Protein AF-A0A6S6SPD2-F1 (afdb_monomer_lite)

Secondary structure (DSSP, 8-state):
---HHHHHHHHHHHHHHHHHHHHHHHHHHHHHHHHHHH--S---HHHHHHHHHHHHHHHHHS-TTTB-HHHHHS-HHHHHHHHHHHHHH---TT-HHHHHHHHHHHHHBTT--

Organism: NCBI:txid269237

pLDDT: mean 84.23, std 16.36, range [44.56, 97.56]

Foldseek 3Di:
DPDPPVVVVVVVVVVVVVVVVQQVLLVVLLQCLCCLAVVPDDHDPVSVVVLLVLLVVLLVVDDPVFFDPQSVPDDSSVLSNQLSVVLNVDPDPPGSVVSSSLSSCVSTGPVSD

Sequence (113 aa):
MKNKPMTLLLFIIVLSMNVSANVKIDNALKKQCDYLVNGNGNNIEEYNTYLLGLITGMKYVIPAEEAKQYGKVTTAGKIKTKACENTLNHMTSIGFELDYLRETLTLFSTRYD

Radius of gyration: 18.02 Å; chains: 1; bounding box: 59×36×34 Å

Structure (mmCIF, N/CA/C/O backbone):
data_AF-A0A6S6SPD2-F1
#
_entry.id   AF-A0A6S6SPD2-F1
#
loop_
_atom_site.group_PDB
_atom_site.id
_atom_site.type_symbol
_atom_site.label_atom_id
_atom_site.label_alt_id
_atom_site.label_comp_id
_atom_site.label_asym_id
_atom_site.label_entity_id
_atom_site.label_seq_id
_atom_site.pdbx_PDB_ins_code
_atom_site.Cartn_x
_atom_site.Cartn_y
_atom_site.Cartn_z
_atom_site.occupancy
_atom_site.B_iso_or_equiv
_atom_site.auth_seq_id
_atom_site.auth_comp_id
_atom_site.auth_asym_id
_atom_site.auth_atom_id
_atom_site.pdbx_PDB_model_num
ATOM 1 N N . MET A 1 1 ? 46.693 19.378 -19.813 1.00 44.56 1 MET A N 1
ATOM 2 C CA . MET A 1 1 ? 45.775 18.281 -19.418 1.00 44.56 1 MET A CA 1
ATOM 3 C C . MET A 1 1 ? 45.396 18.440 -17.941 1.00 44.56 1 MET A C 1
ATOM 5 O O . MET A 1 1 ? 46.154 17.986 -17.098 1.00 44.56 1 MET A O 1
ATOM 9 N N . LYS A 1 2 ? 44.298 19.135 -17.593 1.00 49.09 2 LYS A N 1
ATOM 10 C CA . LYS A 1 2 ? 43.920 19.396 -16.180 1.00 49.09 2 LYS A CA 1
ATOM 11 C C . LYS A 1 2 ? 42.403 19.346 -15.882 1.00 49.09 2 LYS A C 1
ATOM 13 O O . LYS A 1 2 ? 41.968 19.915 -14.895 1.00 49.09 2 LYS A O 1
ATOM 18 N N . ASN A 1 3 ? 41.596 18.621 -16.667 1.00 49.62 3 ASN A N 1
ATOM 19 C CA . ASN A 1 3 ? 40.127 18.606 -16.472 1.00 49.62 3 ASN A CA 1
ATOM 20 C C . ASN A 1 3 ? 39.563 17.268 -15.953 1.00 49.62 3 ASN A C 1
ATOM 22 O O . ASN A 1 3 ? 38.354 17.121 -15.831 1.00 49.62 3 ASN A O 1
ATOM 26 N N . LYS A 1 4 ? 40.411 16.284 -15.626 1.00 49.00 4 LYS A N 1
ATOM 27 C CA . LYS A 1 4 ? 39.961 14.941 -15.216 1.00 49.00 4 LYS A CA 1
ATOM 28 C C . LYS A 1 4 ? 39.356 14.813 -13.796 1.00 49.00 4 LYS A C 1
ATOM 30 O O . LYS A 1 4 ? 38.503 13.944 -13.647 1.00 49.00 4 LYS A O 1
ATOM 35 N N . PRO A 1 5 ? 39.707 15.614 -12.761 1.00 55.12 5 PRO A N 1
ATOM 36 C CA . PRO A 1 5 ? 39.138 15.395 -11.423 1.00 55.12 5 PRO A CA 1
ATOM 37 C C . PRO A 1 5 ? 37.727 15.983 -11.249 1.00 55.12 5 PRO A C 1
ATOM 39 O O . PRO A 1 5 ? 36.978 15.521 -10.394 1.00 55.12 5 PRO A O 1
ATOM 42 N N . MET A 1 6 ? 37.336 16.969 -12.066 1.00 49.97 6 MET A N 1
ATOM 43 C CA . MET A 1 6 ? 36.049 17.661 -11.921 1.00 49.97 6 MET A CA 1
ATOM 44 C C . MET A 1 6 ? 34.865 16.780 -12.343 1.00 49.97 6 MET A C 1
ATOM 46 O O . MET A 1 6 ? 33.827 16.785 -11.687 1.00 49.97 6 MET A O 1
ATOM 50 N N . THR A 1 7 ? 35.036 15.963 -13.386 1.00 56.16 7 THR A N 1
ATOM 51 C CA . THR A 1 7 ? 33.985 15.057 -13.866 1.00 56.16 7 THR A CA 1
ATOM 52 C C . THR A 1 7 ? 33.698 13.935 -12.865 1.00 56.16 7 THR A C 1
ATOM 54 O O . THR A 1 7 ? 32.539 13.622 -12.622 1.00 56.16 7 THR A O 1
ATOM 57 N N . LEU A 1 8 ? 34.732 13.369 -12.229 1.00 52.34 8 LEU A N 1
ATOM 58 C CA . LEU A 1 8 ? 34.584 12.284 -11.248 1.00 52.34 8 LEU A CA 1
ATOM 59 C C . LEU A 1 8 ? 33.828 12.740 -9.984 1.00 52.34 8 LEU A C 1
ATOM 61 O O . LEU A 1 8 ? 32.977 12.014 -9.479 1.00 52.34 8 LEU A O 1
ATOM 65 N N . LEU A 1 9 ? 34.088 13.964 -9.512 1.00 52.97 9 LEU A N 1
ATOM 66 C CA . LEU A 1 9 ? 33.381 14.572 -8.376 1.00 52.97 9 LEU A CA 1
ATOM 67 C C . LEU A 1 9 ? 31.895 14.818 -8.672 1.00 52.97 9 LEU A C 1
ATOM 69 O O . LEU A 1 9 ? 31.051 14.548 -7.821 1.00 52.97 9 LEU A O 1
ATOM 73 N N . LEU A 1 10 ? 31.563 15.261 -9.888 1.00 52.66 10 LEU A N 1
ATOM 74 C CA . LEU A 1 10 ? 30.173 15.450 -10.316 1.00 52.66 10 LEU A CA 1
ATOM 75 C C . LEU A 1 10 ? 29.390 14.128 -10.337 1.00 52.66 10 LEU A C 1
ATOM 77 O O . LEU A 1 10 ? 28.256 14.094 -9.866 1.00 52.66 10 LEU A O 1
ATOM 81 N N . PHE A 1 11 ? 29.998 13.028 -10.794 1.00 55.44 11 PHE A N 1
ATOM 82 C CA . PHE A 1 11 ? 29.348 11.710 -10.765 1.00 55.44 11 PHE A CA 1
ATOM 83 C C . PHE A 1 11 ? 29.032 11.231 -9.339 1.00 55.44 11 PHE A C 1
ATOM 85 O O . PHE A 1 11 ? 27.947 10.702 -9.099 1.00 55.44 11 PHE A O 1
ATOM 92 N N . ILE A 1 12 ? 29.932 11.456 -8.377 1.00 57.41 12 ILE A N 1
ATOM 93 C CA . ILE A 1 12 ? 29.725 11.054 -6.974 1.00 57.41 12 ILE A CA 1
ATOM 94 C C . ILE A 1 12 ? 28.597 11.873 -6.319 1.00 57.41 12 ILE A C 1
ATOM 96 O O . ILE A 1 12 ? 27.781 11.331 -5.569 1.00 57.41 12 ILE A O 1
ATOM 100 N N . ILE A 1 13 ? 28.496 13.167 -6.637 1.00 59.69 13 ILE A N 1
ATOM 101 C CA . ILE A 1 13 ? 27.428 14.048 -6.134 1.00 59.69 13 ILE A CA 1
ATOM 102 C C . ILE A 1 13 ? 26.059 13.636 -6.702 1.00 59.69 13 ILE A C 1
ATOM 104 O O . ILE A 1 13 ? 25.087 13.532 -5.958 1.00 59.69 13 ILE A O 1
ATOM 108 N N . VAL A 1 14 ? 25.977 13.318 -7.997 1.00 52.28 14 VAL A N 1
ATOM 109 C CA . VAL A 1 14 ? 24.722 12.862 -8.621 1.00 52.28 14 VAL A CA 1
ATOM 110 C C . VAL A 1 14 ? 24.258 11.517 -8.041 1.00 52.28 14 VAL A C 1
ATOM 112 O O . VAL A 1 14 ? 23.073 11.339 -7.758 1.00 52.28 14 VAL A O 1
ATOM 115 N N . LEU A 1 15 ? 25.171 10.572 -7.802 1.00 47.72 15 LEU A N 1
ATOM 116 C CA . LEU A 1 15 ? 24.831 9.266 -7.219 1.00 47.72 15 LEU A CA 1
ATOM 117 C C . LEU A 1 15 ? 24.364 9.378 -5.756 1.00 47.72 15 LEU A C 1
ATOM 119 O O . LEU A 1 15 ? 23.380 8.749 -5.371 1.00 47.72 15 LEU A O 1
ATOM 123 N N . SER A 1 16 ? 25.015 10.222 -4.952 1.00 48.66 16 SER A N 1
ATOM 124 C CA . SER A 1 16 ? 24.645 10.443 -3.541 1.00 48.66 16 SER A CA 1
ATOM 125 C C . SER A 1 16 ? 23.303 11.166 -3.362 1.00 48.66 16 SER A C 1
ATOM 127 O O . SER A 1 16 ? 22.572 10.886 -2.405 1.00 48.66 16 SER A O 1
ATOM 129 N N . MET A 1 17 ? 22.922 12.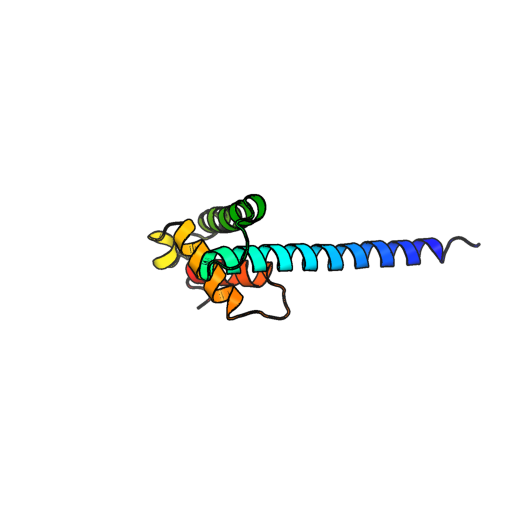036 -4.303 1.00 46.88 17 MET A N 1
ATOM 130 C CA . MET A 1 17 ? 21.596 12.665 -4.325 1.00 46.88 17 MET A CA 1
ATOM 131 C C . MET A 1 17 ? 20.468 11.648 -4.549 1.00 46.88 17 MET A C 1
ATOM 133 O O . MET A 1 17 ? 19.443 11.726 -3.872 1.00 46.88 17 MET A O 1
ATOM 137 N N . ASN A 1 18 ? 20.670 10.664 -5.432 1.00 50.31 18 ASN A N 1
ATOM 138 C CA . ASN A 1 18 ? 19.664 9.637 -5.727 1.00 50.31 18 ASN A CA 1
ATOM 139 C C . ASN A 1 18 ? 19.407 8.706 -4.529 1.00 50.31 18 ASN A C 1
ATOM 141 O O . ASN A 1 18 ? 18.256 8.420 -4.207 1.00 50.31 18 ASN A O 1
ATOM 145 N N . VAL A 1 19 ? 20.460 8.306 -3.804 1.00 54.84 19 VAL A N 1
ATOM 146 C CA . VAL A 1 19 ? 20.316 7.506 -2.571 1.00 54.84 19 VAL A CA 1
ATOM 147 C C . VAL A 1 19 ? 19.566 8.294 -1.488 1.00 54.84 19 VAL A C 1
ATOM 149 O O . VAL A 1 19 ? 18.700 7.754 -0.805 1.00 54.84 19 VAL A O 1
ATOM 152 N N . SER A 1 20 ? 19.841 9.596 -1.368 1.00 56.38 20 SER A N 1
ATOM 153 C CA . SER A 1 20 ? 19.207 10.466 -0.366 1.00 56.38 20 SER A CA 1
ATOM 154 C C . SER A 1 20 ? 17.728 10.752 -0.658 1.00 56.38 20 SER A C 1
ATOM 156 O O . SER A 1 20 ? 16.938 10.915 0.273 1.00 56.38 20 SER A O 1
ATOM 158 N N . ALA A 1 21 ? 17.342 10.829 -1.936 1.00 58.9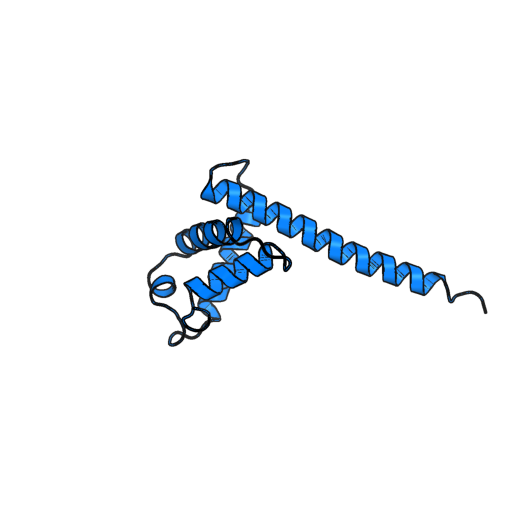7 21 ALA A N 1
ATOM 159 C CA . ALA A 1 21 ? 15.949 10.990 -2.348 1.00 58.97 21 ALA A CA 1
ATOM 160 C C . ALA A 1 21 ? 15.114 9.750 -1.994 1.00 58.97 21 ALA A C 1
ATOM 162 O O . ALA A 1 21 ? 14.031 9.895 -1.427 1.00 58.97 21 ALA A O 1
ATOM 163 N N . ASN A 1 22 ? 15.663 8.553 -2.227 1.00 69.44 22 ASN A N 1
ATOM 164 C CA . ASN A 1 22 ? 14.990 7.291 -1.922 1.00 69.44 22 ASN A CA 1
ATOM 165 C C . ASN A 1 22 ? 14.677 7.158 -0.417 1.00 69.44 22 ASN A C 1
ATOM 167 O O . ASN A 1 22 ? 13.546 6.901 -0.023 1.00 69.44 22 ASN A O 1
ATOM 171 N N . VAL A 1 23 ? 15.643 7.501 0.445 1.00 78.75 23 VAL A N 1
ATOM 172 C CA . VAL A 1 23 ? 15.462 7.473 1.911 1.00 78.75 23 VAL A CA 1
ATOM 173 C C . VAL A 1 23 ? 14.392 8.462 2.395 1.00 78.75 23 VAL A C 1
ATOM 175 O O . VAL A 1 23 ? 13.695 8.201 3.379 1.00 78.75 23 VAL A O 1
ATOM 178 N N . LYS A 1 24 ? 14.249 9.627 1.752 1.00 82.69 24 LYS A N 1
ATOM 179 C CA . LYS A 1 24 ? 13.209 10.603 2.124 1.00 82.69 24 LYS A CA 1
ATOM 180 C C . LYS A 1 24 ? 11.813 10.110 1.758 1.00 82.69 24 LYS A C 1
ATOM 182 O O . LYS A 1 24 ? 10.915 10.238 2.589 1.00 82.69 24 LYS A O 1
ATOM 187 N N . ILE A 1 25 ? 11.656 9.549 0.559 1.00 84.75 25 ILE A N 1
ATOM 188 C CA . ILE A 1 25 ? 10.391 8.973 0.088 1.00 84.75 25 ILE A CA 1
ATOM 189 C C . ILE A 1 25 ? 9.996 7.805 0.993 1.00 84.75 25 ILE A C 1
ATOM 191 O O . ILE A 1 25 ? 8.909 7.832 1.564 1.00 84.75 25 ILE A O 1
ATOM 195 N N . ASP A 1 26 ? 10.911 6.868 1.246 1.00 90.56 26 ASP A N 1
ATOM 196 C CA . ASP A 1 26 ? 10.680 5.733 2.145 1.00 90.56 26 ASP A CA 1
ATOM 197 C C . ASP A 1 26 ? 10.198 6.170 3.530 1.00 90.56 26 ASP A C 1
ATOM 199 O O . ASP A 1 26 ? 9.209 5.659 4.054 1.00 90.56 26 ASP A O 1
ATOM 203 N N . ASN A 1 27 ? 10.865 7.159 4.130 1.00 91.50 27 ASN A N 1
ATOM 204 C CA . ASN A 1 27 ? 10.472 7.665 5.441 1.00 91.50 27 ASN A CA 1
ATOM 205 C C . ASN A 1 27 ? 9.098 8.344 5.426 1.00 91.50 27 ASN A C 1
ATOM 207 O O . ASN A 1 27 ? 8.362 8.256 6.412 1.00 91.50 27 ASN A O 1
ATOM 211 N N . ALA A 1 28 ? 8.750 9.042 4.347 1.00 92.88 28 ALA A N 1
ATOM 212 C CA . ALA A 1 28 ? 7.452 9.686 4.221 1.00 92.88 28 ALA A CA 1
ATOM 213 C C . ALA A 1 28 ? 6.324 8.662 4.020 1.00 92.88 28 ALA A C 1
ATOM 215 O O . ALA A 1 28 ? 5.306 8.741 4.709 1.00 92.88 28 ALA A O 1
ATOM 216 N N . LEU A 1 29 ? 6.538 7.652 3.170 1.00 94.88 29 LEU A N 1
ATOM 217 C CA . LEU A 1 29 ? 5.614 6.532 2.980 1.00 94.88 29 LEU A CA 1
ATOM 218 C C . LEU A 1 29 ? 5.435 5.730 4.271 1.00 94.88 29 LEU A C 1
ATOM 220 O O . LEU A 1 29 ? 4.305 5.424 4.649 1.00 94.88 29 LEU A O 1
ATOM 224 N N . LYS A 1 30 ? 6.525 5.478 5.007 1.00 94.69 30 LYS A N 1
ATOM 225 C CA . LYS A 1 30 ? 6.481 4.827 6.322 1.00 94.69 30 LYS A CA 1
ATOM 226 C C . LYS A 1 30 ? 5.612 5.595 7.310 1.00 94.69 30 LYS A C 1
ATOM 228 O O . LYS A 1 30 ? 4.744 4.999 7.942 1.00 94.69 30 LYS A O 1
ATOM 233 N N . LYS A 1 31 ? 5.814 6.912 7.434 1.00 95.06 31 LYS A N 1
ATOM 234 C CA . LYS A 1 31 ? 4.994 7.770 8.309 1.00 95.06 31 LYS A CA 1
ATOM 235 C C . LYS A 1 31 ? 3.527 7.766 7.892 1.00 95.06 31 LYS A C 1
ATOM 237 O O . LYS A 1 31 ? 2.657 7.698 8.751 1.00 95.06 31 LYS A O 1
ATOM 242 N N . GLN A 1 32 ? 3.253 7.796 6.589 1.00 96.56 32 GLN A N 1
ATOM 243 C CA . GLN A 1 32 ? 1.887 7.710 6.088 1.00 96.56 32 GLN A CA 1
ATOM 244 C C . GLN A 1 32 ? 1.241 6.361 6.432 1.00 96.56 32 GLN A C 1
ATOM 246 O O . GLN A 1 32 ? 0.088 6.330 6.855 1.00 96.56 32 GLN A O 1
ATOM 251 N N . CYS A 1 33 ? 1.959 5.247 6.284 1.00 96.62 33 CYS A N 1
ATOM 252 C CA . CYS A 1 33 ? 1.447 3.938 6.680 1.00 96.62 33 CYS A CA 1
ATOM 253 C C . CYS A 1 33 ? 1.232 3.828 8.196 1.00 96.62 33 CYS A C 1
ATOM 255 O O . CYS A 1 33 ? 0.224 3.265 8.612 1.00 96.62 33 CYS A O 1
ATOM 257 N N . ASP A 1 34 ? 2.115 4.397 9.021 1.00 96.88 34 ASP A N 1
ATOM 258 C CA . ASP A 1 34 ? 1.941 4.427 10.481 1.00 96.88 34 ASP A CA 1
ATOM 259 C C . ASP A 1 34 ? 0.705 5.251 10.891 1.00 96.88 34 ASP A C 1
ATOM 261 O O . ASP A 1 34 ? -0.079 4.820 11.737 1.00 96.88 34 ASP A O 1
ATOM 265 N N . TYR A 1 35 ? 0.439 6.372 10.208 1.00 97.38 35 TYR A N 1
ATOM 266 C CA . TYR A 1 35 ? -0.822 7.106 10.351 1.00 97.38 35 TYR A CA 1
ATOM 267 C C . TYR A 1 35 ? -2.036 6.243 9.974 1.00 97.38 35 TYR A C 1
ATOM 269 O O . TYR A 1 35 ? -3.016 6.195 10.712 1.00 97.38 35 TYR A O 1
ATOM 277 N N . LEU A 1 36 ? -1.985 5.537 8.840 1.00 96.50 36 LEU A N 1
ATOM 278 C CA . LEU A 1 36 ? -3.113 4.740 8.343 1.00 96.50 36 LEU A CA 1
ATOM 279 C C . LEU A 1 36 ? -3.428 3.507 9.202 1.00 96.50 36 LEU A C 1
ATOM 281 O O . LEU A 1 36 ? -4.588 3.103 9.264 1.00 96.50 36 LEU A O 1
ATOM 285 N N . VAL A 1 37 ? -2.410 2.884 9.798 1.00 96.94 37 VAL A N 1
ATOM 286 C CA . VAL A 1 37 ? -2.549 1.634 10.562 1.00 96.94 37 VAL A CA 1
ATOM 287 C C . VAL A 1 37 ? -2.745 1.915 12.049 1.00 96.94 37 VAL A C 1
ATOM 289 O O . VAL A 1 37 ? -3.643 1.345 12.661 1.00 96.94 37 VAL A O 1
ATOM 292 N N . ASN A 1 38 ? -1.939 2.813 12.618 1.00 96.88 38 ASN A N 1
ATOM 293 C CA . ASN A 1 38 ? -1.883 3.055 14.060 1.00 96.88 38 ASN A CA 1
ATOM 294 C C . ASN A 1 38 ? -2.465 4.415 14.477 1.00 96.88 38 ASN A C 1
ATOM 296 O O . ASN A 1 38 ? -2.625 4.665 15.669 1.00 96.88 38 ASN A O 1
ATOM 300 N N . GLY A 1 39 ? -2.776 5.310 13.532 1.00 95.56 39 GLY A N 1
ATOM 301 C CA . GLY A 1 39 ? -3.229 6.673 13.834 1.00 95.56 39 GLY A CA 1
ATOM 302 C C . GLY A 1 39 ? -2.106 7.627 14.259 1.00 95.56 39 GLY A C 1
ATOM 303 O O . GLY A 1 39 ? -2.384 8.720 14.748 1.00 95.56 39 GLY A O 1
ATOM 304 N N . ASN A 1 40 ? -0.841 7.238 14.081 1.00 96.38 40 ASN A N 1
ATOM 305 C CA . ASN A 1 40 ? 0.310 8.022 14.521 1.00 96.38 40 ASN A CA 1
ATOM 306 C C . ASN A 1 40 ? 0.697 9.098 13.495 1.00 96.38 40 ASN A C 1
ATOM 308 O O . ASN A 1 40 ? 1.029 8.799 12.350 1.00 96.38 40 ASN A O 1
ATOM 312 N N . GLY A 1 41 ? 0.738 10.361 13.924 1.00 92.38 41 GLY A N 1
ATOM 313 C CA . GLY A 1 41 ? 1.141 11.485 13.074 1.00 92.38 41 GLY A CA 1
ATOM 314 C C . GLY A 1 41 ? -0.017 12.084 12.274 1.00 92.38 41 GLY A C 1
ATOM 315 O O . GLY A 1 41 ? -1.147 12.132 12.748 1.00 92.38 41 GLY A O 1
ATOM 316 N N . ASN A 1 42 ? 0.279 12.588 11.074 1.00 94.19 42 ASN A N 1
ATOM 317 C CA . ASN A 1 42 ? -0.683 13.306 10.237 1.00 94.19 42 ASN A CA 1
ATOM 318 C C . ASN A 1 42 ? -0.932 12.564 8.926 1.00 94.19 42 ASN A C 1
ATOM 320 O O . ASN A 1 42 ? -0.011 11.975 8.361 1.00 94.19 42 ASN A O 1
ATOM 324 N N . ASN A 1 43 ? -2.150 12.695 8.399 1.00 94.19 43 ASN A N 1
ATOM 325 C CA . ASN A 1 43 ? -2.442 12.300 7.030 1.00 94.19 43 ASN A CA 1
ATOM 326 C C . ASN A 1 43 ? -1.741 13.252 6.058 1.00 94.19 43 ASN A C 1
ATOM 328 O O . ASN A 1 43 ? -2.041 14.446 6.040 1.00 94.19 43 ASN A O 1
ATOM 332 N N . ILE A 1 44 ? -0.851 12.727 5.229 1.00 94.31 44 ILE A N 1
ATOM 333 C CA . ILE A 1 44 ? -0.218 13.464 4.144 1.00 94.31 44 ILE A CA 1
ATOM 334 C C . ILE A 1 44 ? -0.865 13.001 2.839 1.00 94.31 44 ILE A C 1
ATOM 336 O O . ILE A 1 44 ? -0.594 11.910 2.335 1.00 94.31 44 ILE A O 1
ATOM 340 N N . GLU A 1 45 ? -1.751 13.839 2.301 1.00 93.69 45 GLU A N 1
ATOM 341 C CA . GLU A 1 45 ? -2.622 13.495 1.171 1.00 93.69 45 GLU A CA 1
ATOM 342 C C . GLU A 1 45 ? -1.855 13.010 -0.068 1.00 93.69 45 GLU A C 1
ATOM 344 O O . GLU A 1 45 ? -2.272 12.039 -0.702 1.00 93.69 45 GLU A O 1
ATOM 349 N N . GLU A 1 46 ? -0.709 13.623 -0.371 1.00 94.69 46 GLU A N 1
ATOM 350 C CA . GLU A 1 46 ? 0.162 13.237 -1.486 1.00 94.69 46 GLU A CA 1
ATOM 351 C C . GLU A 1 46 ? 0.610 11.770 -1.378 1.00 94.69 46 GLU A C 1
ATOM 353 O O . GLU A 1 46 ? 0.366 10.976 -2.287 1.00 94.69 46 GLU A O 1
ATOM 358 N N . TYR A 1 47 ? 1.177 11.369 -0.237 1.00 94.69 47 TYR A N 1
ATOM 359 C CA . TYR A 1 47 ? 1.641 9.995 -0.020 1.00 94.69 47 TYR A CA 1
ATOM 360 C C . TYR A 1 47 ? 0.480 9.007 0.116 1.00 94.69 47 TYR A C 1
ATOM 362 O O . TYR A 1 47 ? 0.569 7.866 -0.333 1.00 94.69 47 TYR A O 1
ATOM 370 N N . ASN A 1 48 ? -0.647 9.439 0.682 1.00 94.31 48 ASN A N 1
ATOM 371 C CA . ASN A 1 48 ? -1.855 8.621 0.735 1.00 94.31 48 ASN A CA 1
ATOM 372 C C . ASN A 1 48 ? -2.395 8.299 -0.670 1.00 94.31 48 ASN A C 1
ATOM 374 O O . ASN A 1 48 ? -2.823 7.171 -0.938 1.00 94.31 48 ASN A O 1
ATOM 378 N N . THR A 1 49 ? -2.370 9.297 -1.555 1.00 95.25 49 THR A N 1
ATOM 379 C CA . THR A 1 49 ? -2.770 9.176 -2.960 1.00 95.25 49 THR A CA 1
ATOM 380 C C . THR A 1 49 ? -1.771 8.322 -3.729 1.00 95.25 49 THR A C 1
ATOM 382 O O . THR A 1 49 ? -2.185 7.447 -4.486 1.00 95.25 49 THR A O 1
ATOM 385 N N . TYR A 1 50 ? -0.473 8.502 -3.474 1.00 94.88 50 TYR A N 1
ATOM 386 C CA . TYR A 1 50 ? 0.593 7.692 -4.058 1.00 94.88 50 TYR A CA 1
ATOM 387 C C . TYR A 1 50 ? 0.397 6.193 -3.791 1.00 94.88 50 TYR A C 1
ATOM 389 O O . TYR A 1 50 ? 0.291 5.405 -4.731 1.00 94.88 50 TYR A O 1
ATOM 397 N N . LEU A 1 51 ? 0.233 5.801 -2.521 1.00 95.75 51 LEU A N 1
ATOM 398 C CA . LEU A 1 51 ? -0.007 4.407 -2.122 1.00 95.75 51 LEU A CA 1
ATOM 399 C C . LEU A 1 51 ? -1.274 3.826 -2.776 1.00 95.75 51 LEU A C 1
ATOM 401 O O . LEU A 1 51 ? -1.289 2.683 -3.235 1.00 95.75 51 LEU A O 1
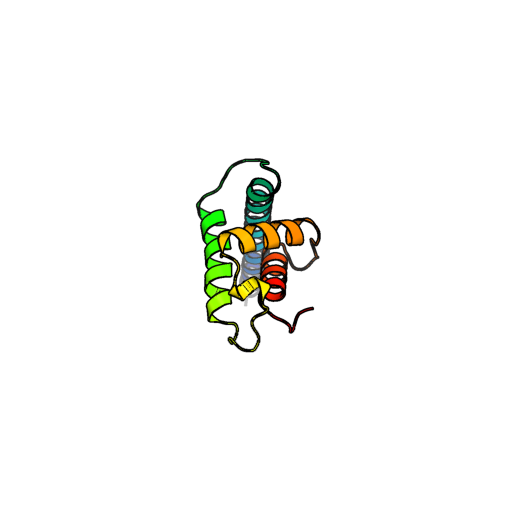ATOM 405 N N . LEU A 1 52 ? -2.346 4.623 -2.863 1.00 95.94 52 LEU A N 1
ATOM 406 C CA . LEU A 1 52 ? -3.578 4.212 -3.540 1.00 95.94 52 LEU A CA 1
ATOM 407 C C . LEU A 1 52 ? -3.374 4.020 -5.053 1.00 95.94 52 LEU A C 1
ATOM 409 O O . LEU A 1 52 ? -3.941 3.093 -5.641 1.00 95.94 52 LEU A O 1
ATOM 413 N N . GLY A 1 53 ? -2.565 4.879 -5.673 1.00 93.69 53 GLY A N 1
ATOM 414 C CA . GLY A 1 53 ? -2.171 4.792 -7.076 1.00 93.69 53 GLY A CA 1
ATOM 415 C C . GLY A 1 53 ? -1.400 3.510 -7.378 1.00 93.69 53 GLY A C 1
ATOM 416 O O . GLY A 1 53 ? -1.762 2.808 -8.321 1.00 93.69 53 GLY A O 1
ATOM 417 N N . LEU A 1 54 ? -0.423 3.148 -6.537 1.00 93.62 54 LEU A N 1
ATOM 418 C CA . LEU A 1 54 ? 0.342 1.901 -6.670 1.00 93.62 54 LEU A CA 1
ATOM 419 C C . LEU A 1 54 ? -0.570 0.667 -6.685 1.00 93.62 54 LEU A C 1
ATOM 421 O O . LEU A 1 54 ? -0.482 -0.169 -7.585 1.00 93.62 54 LEU A O 1
ATOM 425 N N . ILE A 1 55 ? -1.509 0.591 -5.739 1.00 95.62 55 ILE A N 1
ATOM 426 C CA . ILE A 1 55 ? -2.483 -0.508 -5.658 1.00 95.62 55 ILE A CA 1
ATOM 427 C C . ILE A 1 55 ? -3.381 -0.557 -6.885 1.00 95.62 55 ILE A C 1
ATOM 429 O O . ILE A 1 55 ? -3.641 -1.629 -7.434 1.00 95.62 55 ILE A O 1
ATOM 433 N N . THR A 1 56 ? -3.881 0.605 -7.302 1.00 92.38 56 THR A N 1
ATOM 434 C CA . THR A 1 56 ? -4.779 0.695 -8.453 1.00 92.38 56 THR A CA 1
ATOM 435 C C . THR A 1 56 ? -4.054 0.257 -9.719 1.00 92.38 56 THR A C 1
ATOM 437 O O . THR A 1 56 ? -4.604 -0.537 -10.472 1.00 92.38 56 THR A O 1
ATOM 440 N N . GLY A 1 57 ? -2.808 0.697 -9.915 1.00 89.62 57 GLY A N 1
ATOM 441 C CA . GLY A 1 57 ? -1.956 0.261 -11.017 1.00 89.62 57 GLY A CA 1
ATOM 442 C C . GLY A 1 57 ? -1.719 -1.248 -11.005 1.00 89.62 57 GLY A C 1
ATOM 443 O O . GLY A 1 57 ? -1.973 -1.910 -12.008 1.00 89.62 57 GLY A O 1
ATOM 444 N N . MET A 1 58 ? -1.330 -1.821 -9.862 1.00 89.81 58 MET A N 1
ATOM 445 C CA . MET A 1 58 ? -1.092 -3.267 -9.739 1.00 89.81 58 MET A CA 1
ATOM 446 C C . MET A 1 58 ? -2.309 -4.115 -10.098 1.00 89.81 58 MET A C 1
ATOM 448 O O . MET A 1 58 ? -2.160 -5.134 -10.771 1.00 89.81 58 MET A O 1
ATOM 452 N N . LYS A 1 59 ? -3.516 -3.671 -9.727 1.00 87.62 59 LYS A N 1
ATOM 453 C CA . LYS A 1 59 ? -4.761 -4.359 -10.092 1.00 87.62 59 LYS A CA 1
ATOM 454 C C . LYS A 1 59 ? -4.927 -4.534 -11.609 1.00 87.62 59 LYS A C 1
ATOM 456 O O . LYS A 1 59 ? -5.549 -5.504 -12.026 1.00 87.62 59 LYS A O 1
ATOM 461 N N . TYR A 1 60 ? -4.401 -3.613 -12.418 1.00 87.00 60 TYR A N 1
ATOM 462 C CA . TYR A 1 60 ? -4.469 -3.686 -13.883 1.00 87.00 60 TYR A CA 1
ATOM 463 C C . TYR A 1 60 ? -3.296 -4.435 -14.520 1.00 87.00 60 TYR A C 1
ATOM 465 O O . TYR A 1 60 ? -3.401 -4.849 -15.671 1.00 87.00 60 TYR A O 1
ATOM 473 N N . VAL A 1 61 ? -2.181 -4.586 -13.804 1.00 87.38 61 VAL A N 1
ATOM 474 C CA . VAL A 1 61 ? -0.969 -5.234 -14.326 1.00 87.38 61 VAL A CA 1
ATOM 475 C C . VAL A 1 61 ? -1.004 -6.747 -14.112 1.00 87.38 61 VAL A C 1
ATOM 477 O O . VAL A 1 61 ? -0.458 -7.488 -14.926 1.00 87.38 61 VAL A O 1
ATOM 480 N N . ILE A 1 62 ? -1.644 -7.222 -13.040 1.00 88.38 62 ILE A N 1
ATOM 481 C CA . ILE A 1 62 ? -1.720 -8.654 -12.734 1.00 88.38 62 ILE A CA 1
ATOM 482 C C . ILE A 1 62 ? -2.829 -9.315 -13.571 1.00 88.38 62 ILE A C 1
ATOM 484 O O . ILE A 1 62 ? -3.982 -8.878 -13.489 1.00 88.38 62 ILE A O 1
ATOM 488 N N . PRO A 1 63 ? -2.526 -10.386 -14.332 1.00 89.75 63 PRO A N 1
ATOM 489 C CA 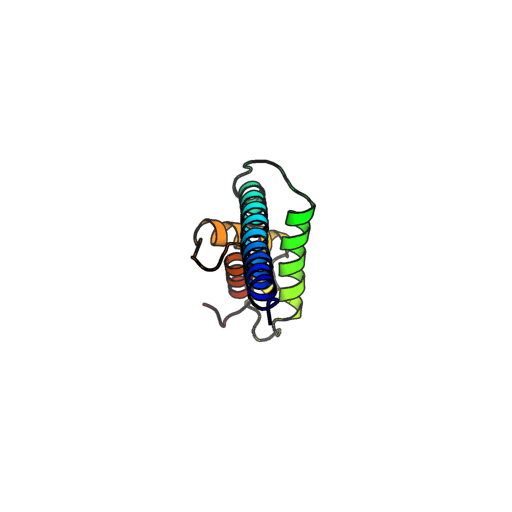. PRO A 1 63 ? -3.537 -11.131 -15.073 1.00 89.75 63 PRO A CA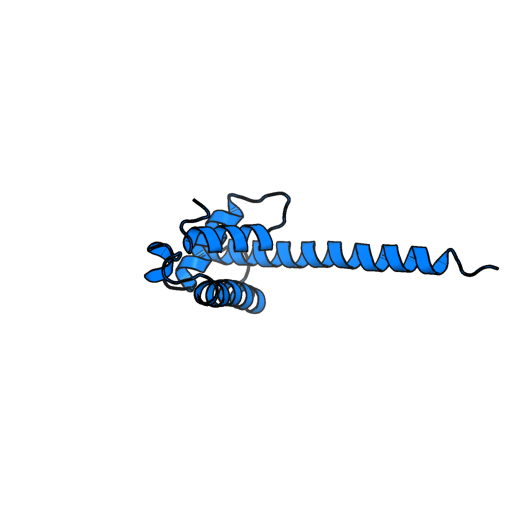 1
ATOM 490 C C . PRO A 1 63 ? -4.638 -11.699 -14.169 1.00 89.75 63 PRO A C 1
ATOM 492 O O . PRO A 1 63 ? -4.400 -12.077 -13.019 1.00 89.75 63 PRO A O 1
ATOM 495 N N . ALA A 1 64 ? -5.864 -11.791 -14.684 1.00 89.38 64 ALA A N 1
ATOM 496 C CA . ALA A 1 64 ? -7.021 -12.197 -13.887 1.00 89.38 64 ALA A CA 1
ATOM 497 C C . ALA A 1 64 ? -6.885 -13.624 -13.325 1.00 89.38 64 ALA A C 1
ATOM 499 O O . ALA A 1 64 ? -7.368 -13.906 -12.227 1.00 89.38 64 ALA A O 1
ATOM 500 N N . GLU A 1 65 ? -6.227 -14.519 -14.052 1.00 91.38 65 GLU A N 1
ATOM 501 C CA . GLU A 1 65 ? -5.912 -15.888 -13.648 1.00 91.38 65 GLU A CA 1
ATOM 502 C C . GLU A 1 65 ? -4.873 -15.952 -12.521 1.00 91.38 65 GLU A C 1
ATOM 504 O O . GLU A 1 65 ? -4.964 -16.824 -11.661 1.00 91.38 65 GLU A O 1
ATOM 509 N N . GLU A 1 66 ? -3.949 -14.992 -12.467 1.00 90.06 66 GLU A N 1
ATOM 510 C CA . GLU A 1 66 ? -2.933 -14.885 -11.413 1.00 90.06 66 GLU A CA 1
ATOM 511 C C . GLU A 1 66 ? -3.437 -14.122 -10.191 1.00 90.06 66 GLU A C 1
ATOM 513 O O . GLU A 1 66 ? -2.842 -14.215 -9.115 1.00 90.06 66 GLU A O 1
ATOM 518 N N . ALA A 1 67 ? -4.532 -13.373 -10.341 1.00 92.31 67 ALA A N 1
ATOM 519 C CA . ALA A 1 67 ? -5.071 -12.573 -9.265 1.00 92.31 67 ALA A CA 1
ATOM 520 C C . ALA A 1 67 ? -5.693 -13.453 -8.154 1.00 92.31 67 ALA A C 1
ATOM 522 O O . ALA A 1 67 ? -6.708 -14.133 -8.351 1.00 92.31 67 ALA A O 1
ATOM 523 N N . LYS A 1 68 ? -5.111 -13.409 -6.955 1.00 93.12 68 LYS A N 1
ATOM 524 C CA . LYS A 1 68 ? -5.594 -14.013 -5.712 1.00 93.12 68 LYS A CA 1
ATOM 525 C C . LYS A 1 68 ? -6.994 -13.507 -5.374 1.00 93.12 68 LYS A C 1
ATOM 527 O O . LYS A 1 68 ? -7.339 -12.341 -5.592 1.00 93.12 68 LYS A O 1
ATOM 532 N N . GLN A 1 69 ? -7.803 -14.385 -4.779 1.00 92.31 69 GLN A N 1
ATOM 533 C CA . GLN A 1 69 ? -9.192 -14.077 -4.425 1.00 92.31 69 GLN A CA 1
ATOM 534 C C . GLN A 1 69 ? -9.309 -12.838 -3.528 1.00 92.31 69 GLN A C 1
ATOM 536 O O . GLN A 1 69 ? -10.232 -12.048 -3.714 1.00 92.31 69 GLN A O 1
ATOM 541 N N . TYR A 1 70 ? -8.357 -12.634 -2.608 1.00 92.06 70 TYR A N 1
ATOM 542 C CA . TYR A 1 70 ? -8.315 -11.453 -1.745 1.00 92.06 70 TYR A CA 1
ATOM 543 C C . TYR A 1 70 ? -8.324 -10.155 -2.564 1.00 92.06 70 TYR A C 1
ATOM 545 O O . TYR A 1 70 ? -9.225 -9.340 -2.384 1.00 92.06 70 TYR A O 1
ATOM 553 N N . GLY A 1 71 ? -7.401 -9.988 -3.516 1.00 92.19 71 GLY A N 1
ATOM 554 C CA . GLY A 1 71 ? -7.338 -8.803 -4.375 1.00 92.19 71 GLY A CA 1
ATOM 555 C C . GLY A 1 71 ? -8.553 -8.616 -5.296 1.00 92.19 71 GLY A C 1
ATOM 556 O O . GLY A 1 71 ? -8.941 -7.483 -5.576 1.00 92.19 71 GLY A O 1
ATOM 557 N N . LYS A 1 72 ? -9.201 -9.706 -5.733 1.00 92.56 72 LYS A N 1
ATOM 558 C CA . LYS A 1 72 ? -10.393 -9.655 -6.605 1.00 92.56 72 LYS A CA 1
ATOM 559 C C . LYS A 1 72 ? -11.621 -9.059 -5.917 1.00 92.56 72 LYS A C 1
ATOM 561 O O . LYS A 1 72 ? -12.352 -8.291 -6.539 1.00 92.56 72 LYS A O 1
ATOM 566 N N . VAL A 1 73 ? -11.857 -9.418 -4.654 1.00 92.50 73 VAL A N 1
ATOM 567 C CA . VAL A 1 73 ? -13.075 -9.022 -3.916 1.00 92.50 73 VAL A CA 1
ATOM 568 C C . VAL A 1 73 ? -12.857 -7.856 -2.953 1.00 92.50 73 VAL A C 1
ATOM 570 O O . VAL A 1 73 ? -13.819 -7.312 -2.412 1.00 92.50 73 VAL A O 1
ATOM 573 N N . THR A 1 74 ? -11.604 -7.465 -2.721 1.00 94.00 74 THR A N 1
ATOM 574 C CA . THR A 1 74 ? -11.247 -6.414 -1.763 1.00 94.00 74 THR A CA 1
ATOM 575 C C . THR A 1 74 ? -11.060 -5.069 -2.462 1.00 94.00 74 THR A C 1
ATOM 577 O O . THR A 1 74 ? -10.571 -4.977 -3.586 1.00 94.00 74 THR A O 1
ATOM 580 N N . THR A 1 75 ? -11.455 -3.986 -1.793 1.00 95.00 75 THR A N 1
ATOM 581 C CA . THR A 1 75 ? -11.268 -2.625 -2.307 1.00 95.00 75 THR A CA 1
ATOM 582 C C . THR A 1 75 ? -9.818 -2.168 -2.155 1.00 95.00 75 THR A C 1
ATOM 584 O O . THR A 1 75 ? -9.120 -2.572 -1.223 1.00 95.00 75 THR A O 1
ATOM 587 N N . ALA A 1 76 ? -9.379 -1.245 -3.015 1.00 94.50 76 ALA A N 1
ATOM 588 C CA . ALA A 1 76 ? -8.022 -0.697 -2.963 1.00 94.50 76 ALA A CA 1
ATOM 589 C C . ALA A 1 76 ? -7.677 -0.079 -1.593 1.00 94.50 76 ALA A C 1
ATOM 591 O O . ALA A 1 76 ? -6.563 -0.234 -1.109 1.00 94.50 76 ALA A O 1
ATOM 592 N N . GLY A 1 77 ? -8.645 0.552 -0.917 1.00 94.56 77 GLY A N 1
ATOM 593 C CA . GLY A 1 77 ? -8.447 1.095 0.431 1.00 94.56 77 GLY A CA 1
ATOM 594 C C . GLY A 1 77 ? -8.123 0.028 1.483 1.00 94.56 77 GLY A C 1
ATOM 595 O O . GLY A 1 77 ? -7.223 0.229 2.290 1.00 94.56 77 GLY A O 1
ATOM 596 N N . LYS A 1 78 ? -8.801 -1.126 1.450 1.00 96.25 78 LYS A N 1
ATOM 597 C CA . LYS A 1 78 ? -8.518 -2.239 2.372 1.00 96.25 78 LYS A CA 1
ATOM 598 C C . LYS A 1 78 ? -7.169 -2.897 2.071 1.00 96.25 78 LYS A C 1
ATOM 600 O O . LYS A 1 78 ? -6.417 -3.175 3.000 1.00 96.25 78 LYS A O 1
A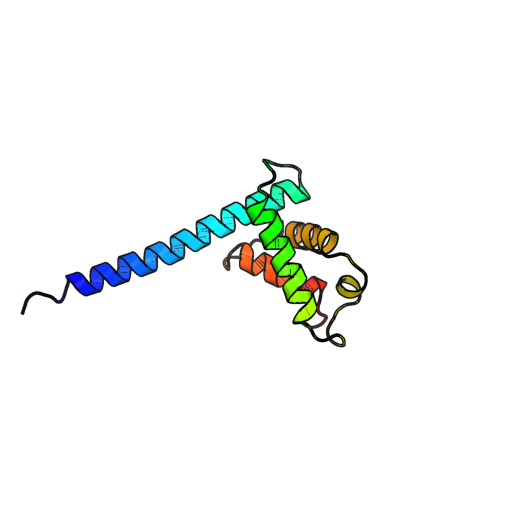TOM 605 N N . ILE A 1 79 ? -6.842 -3.079 0.787 1.00 96.94 79 ILE A N 1
ATOM 606 C CA . ILE A 1 79 ? -5.524 -3.576 0.358 1.00 96.94 79 ILE A CA 1
ATOM 607 C C . ILE A 1 79 ? -4.427 -2.615 0.826 1.00 96.94 79 ILE A C 1
ATOM 609 O O . ILE A 1 79 ? -3.419 -3.070 1.347 1.00 96.94 79 ILE A O 1
ATOM 613 N N . LYS A 1 80 ? -4.654 -1.297 0.745 1.00 97.31 80 LYS A N 1
ATOM 614 C CA . LYS A 1 80 ? -3.717 -0.267 1.218 1.00 97.31 80 LYS A CA 1
ATOM 615 C C . LYS A 1 80 ? -3.391 -0.408 2.686 1.00 97.31 80 LYS A C 1
ATOM 617 O O . LYS A 1 80 ? -2.215 -0.457 3.030 1.00 97.31 80 LYS A O 1
ATOM 622 N N . THR A 1 81 ? -4.414 -0.477 3.531 1.00 96.88 81 THR A N 1
ATOM 623 C CA . THR A 1 81 ? -4.210 -0.640 4.970 1.00 96.88 81 THR A CA 1
ATOM 624 C C . THR A 1 81 ? -3.484 -1.948 5.266 1.00 96.88 81 THR A C 1
ATOM 626 O O . THR A 1 81 ? -2.540 -1.937 6.048 1.00 96.88 81 THR A O 1
ATOM 629 N N . LYS A 1 82 ? -3.853 -3.053 4.599 1.00 97.31 82 LYS A N 1
ATOM 630 C CA . LYS A 1 82 ? -3.215 -4.351 4.848 1.00 97.31 82 LYS A CA 1
ATOM 631 C C . LYS A 1 82 ? -1.766 -4.415 4.365 1.00 97.31 82 LYS A C 1
ATOM 633 O O . LYS A 1 82 ? -0.916 -4.920 5.088 1.00 97.31 82 LYS A O 1
ATOM 638 N N . ALA A 1 83 ? -1.476 -3.873 3.185 1.00 96.62 83 ALA A N 1
ATOM 639 C CA . ALA A 1 83 ? -0.114 -3.750 2.683 1.00 96.62 83 ALA A CA 1
ATOM 640 C C . ALA A 1 83 ? 0.728 -2.886 3.633 1.00 96.62 83 ALA A C 1
ATOM 642 O O . ALA A 1 83 ? 1.781 -3.331 4.059 1.00 96.62 83 ALA A O 1
ATOM 643 N N . CYS A 1 84 ? 0.224 -1.723 4.071 1.00 97.31 84 CYS A N 1
ATOM 644 C CA . CYS A 1 84 ? 0.907 -0.885 5.063 1.00 97.31 84 CYS A CA 1
ATOM 645 C C . CYS A 1 84 ? 1.199 -1.633 6.372 1.00 97.31 84 CYS A C 1
ATOM 647 O O . CYS A 1 84 ? 2.309 -1.537 6.888 1.00 97.31 84 CYS A O 1
ATOM 649 N N . GLU A 1 85 ? 0.222 -2.370 6.907 1.00 97.56 85 GLU A N 1
ATOM 650 C CA . GLU A 1 85 ? 0.385 -3.168 8.127 1.00 97.56 85 GLU A CA 1
ATOM 651 C C . GLU A 1 85 ? 1.509 -4.199 7.959 1.00 97.56 85 GLU A C 1
ATOM 653 O O . GLU A 1 85 ? 2.424 -4.264 8.779 1.00 97.56 85 GLU A O 1
ATOM 658 N N . ASN A 1 86 ? 1.487 -4.960 6.862 1.00 95.56 86 ASN A N 1
ATOM 659 C CA . ASN A 1 86 ? 2.516 -5.954 6.581 1.00 95.56 86 ASN A CA 1
ATOM 660 C C . ASN A 1 86 ? 3.897 -5.313 6.388 1.00 95.56 86 ASN A C 1
ATOM 662 O O . ASN A 1 86 ? 4.875 -5.792 6.953 1.00 95.56 86 ASN A O 1
ATOM 666 N N . THR A 1 87 ? 3.989 -4.216 5.637 1.00 95.12 87 THR A N 1
ATOM 667 C CA . THR A 1 87 ? 5.254 -3.512 5.387 1.00 95.12 87 THR A CA 1
ATOM 668 C C . THR A 1 87 ? 5.861 -2.951 6.669 1.00 95.12 87 THR A C 1
ATOM 670 O O . THR A 1 87 ? 7.070 -3.043 6.865 1.00 95.12 87 THR A O 1
ATOM 673 N N . LEU A 1 88 ? 5.042 -2.400 7.573 1.00 95.38 88 LEU A N 1
ATOM 674 C CA . LEU A 1 88 ? 5.515 -1.932 8.880 1.00 95.38 88 LEU A CA 1
ATOM 675 C C . LEU A 1 88 ? 6.115 -3.076 9.712 1.00 95.38 88 LEU A C 1
ATOM 677 O O . LEU A 1 88 ? 7.107 -2.856 10.407 1.00 95.38 88 LEU A O 1
ATOM 681 N N . ASN A 1 89 ? 5.556 -4.285 9.599 1.00 92.00 89 ASN A N 1
ATOM 682 C CA . ASN A 1 89 ? 6.046 -5.484 10.283 1.00 92.00 89 ASN A CA 1
ATOM 683 C C . ASN A 1 89 ? 7.269 -6.120 9.598 1.00 92.00 89 ASN A C 1
ATOM 685 O O . ASN A 1 89 ? 8.093 -6.740 10.270 1.00 92.00 89 ASN A O 1
ATOM 689 N N . HIS A 1 90 ? 7.401 -5.982 8.277 1.00 82.25 90 HIS A N 1
ATOM 690 C CA . HIS A 1 90 ? 8.406 -6.664 7.455 1.00 82.25 90 HIS A CA 1
ATOM 691 C C . HIS A 1 90 ? 9.424 -5.711 6.822 1.00 82.25 90 HIS A C 1
ATOM 693 O O . HIS A 1 90 ? 9.783 -5.884 5.663 1.00 82.25 90 HIS A O 1
ATOM 699 N N . MET A 1 91 ? 9.916 -4.722 7.569 1.00 76.25 91 MET A N 1
ATOM 700 C CA . MET A 1 91 ? 10.909 -3.781 7.042 1.00 76.25 91 MET A CA 1
ATOM 701 C C . MET A 1 91 ? 12.216 -4.496 6.689 1.00 76.25 91 MET A C 1
ATOM 703 O O . MET A 1 91 ? 12.936 -4.965 7.574 1.00 76.25 91 MET A O 1
ATOM 707 N N . THR A 1 92 ? 12.532 -4.576 5.401 1.00 77.00 92 THR A N 1
ATOM 708 C CA . THR A 1 92 ? 13.756 -5.192 4.898 1.00 77.00 92 THR A CA 1
ATOM 709 C C . THR A 1 92 ? 14.785 -4.134 4.491 1.00 77.00 92 THR A C 1
ATOM 711 O O . THR A 1 92 ? 14.559 -2.926 4.573 1.00 77.00 92 THR A O 1
ATOM 714 N N . SER A 1 93 ? 15.971 -4.578 4.067 1.00 79.50 93 SER A N 1
ATOM 715 C CA . SER A 1 93 ? 17.038 -3.690 3.595 1.00 79.50 93 SER A CA 1
ATOM 716 C C . SER A 1 93 ? 16.772 -3.079 2.214 1.00 79.50 93 SER A C 1
ATOM 718 O O . SER A 1 93 ? 17.559 -2.237 1.782 1.00 79.50 93 SER A O 1
ATOM 720 N N . ILE A 1 94 ? 15.707 -3.493 1.514 1.00 80.44 94 ILE A N 1
ATOM 721 C CA . ILE A 1 94 ? 15.416 -3.031 0.148 1.00 80.44 94 ILE A CA 1
ATOM 722 C C . ILE A 1 94 ? 14.697 -1.674 0.116 1.00 80.44 94 ILE A C 1
ATOM 724 O O . ILE A 1 94 ? 14.662 -1.048 -0.936 1.00 80.44 94 ILE A O 1
ATOM 728 N N . GLY A 1 95 ? 14.179 -1.200 1.252 1.00 86.88 95 GLY A N 1
ATOM 729 C CA . GLY A 1 95 ? 13.454 0.068 1.354 1.00 86.88 95 GLY A CA 1
ATOM 730 C C . GLY A 1 95 ? 11.944 -0.120 1.490 1.00 86.88 95 GLY A C 1
ATOM 731 O O . GLY A 1 95 ? 11.375 -1.136 1.086 1.00 86.88 95 GLY A O 1
ATOM 732 N N . PHE A 1 96 ? 11.294 0.877 2.087 1.00 92.12 96 PHE A N 1
ATOM 733 C CA . PHE A 1 96 ? 9.891 0.794 2.494 1.00 92.12 96 PHE A CA 1
ATOM 734 C C . PHE A 1 96 ? 8.948 0.685 1.295 1.00 92.12 96 PHE A C 1
ATOM 736 O O . PHE A 1 96 ? 8.017 -0.118 1.309 1.00 92.12 96 PHE A O 1
ATOM 743 N N . GLU A 1 97 ? 9.179 1.481 0.250 1.00 92.38 97 GLU A N 1
ATOM 744 C CA . GLU A 1 97 ? 8.334 1.465 -0.942 1.00 92.38 97 GLU A CA 1
ATOM 745 C C . GLU A 1 97 ? 8.346 0.099 -1.637 1.00 92.38 97 GLU A C 1
ATOM 747 O O . GLU A 1 97 ? 7.301 -0.426 -2.021 1.00 92.38 97 GLU A O 1
ATOM 752 N N . LEU A 1 98 ? 9.527 -0.504 -1.768 1.00 91.56 98 LEU A N 1
ATOM 753 C CA . LEU A 1 98 ? 9.685 -1.807 -2.407 1.00 91.56 98 LEU A CA 1
ATOM 754 C C . LEU A 1 98 ? 9.050 -2.931 -1.580 1.00 91.56 98 LEU A C 1
ATOM 756 O O . LEU A 1 98 ? 8.387 -3.797 -2.153 1.00 91.56 98 LEU A O 1
ATOM 760 N N . ASP A 1 99 ? 9.174 -2.895 -0.251 1.00 92.62 99 ASP A N 1
ATOM 761 C CA . ASP A 1 99 ? 8.450 -3.827 0.617 1.00 92.62 99 ASP A CA 1
ATOM 762 C C . ASP A 1 99 ? 6.930 -3.641 0.483 1.00 92.62 99 ASP A C 1
ATOM 764 O O . ASP A 1 99 ? 6.192 -4.619 0.378 1.00 92.62 99 ASP A O 1
ATOM 768 N N . TYR A 1 100 ? 6.441 -2.402 0.405 1.00 95.06 100 TYR A N 1
ATOM 769 C CA . TYR A 1 100 ? 5.023 -2.112 0.177 1.00 95.06 100 TYR A CA 1
ATOM 770 C C . TYR A 1 100 ? 4.501 -2.658 -1.152 1.00 95.06 100 TYR A C 1
ATOM 772 O O . TYR A 1 100 ? 3.425 -3.266 -1.207 1.00 95.06 100 TYR A O 1
ATOM 780 N N . LEU A 1 101 ? 5.269 -2.478 -2.225 1.00 93.31 101 LEU A N 1
ATOM 781 C CA . LEU A 1 101 ? 4.961 -3.039 -3.536 1.00 93.31 101 LEU A CA 1
ATOM 782 C C . LEU A 1 101 ? 4.906 -4.567 -3.468 1.00 93.31 101 LEU A C 1
ATOM 784 O O . LEU A 1 101 ? 3.951 -5.163 -3.964 1.00 93.31 101 LEU A O 1
ATOM 788 N N . ARG A 1 102 ? 5.878 -5.201 -2.804 1.00 92.25 102 ARG A N 1
ATOM 789 C CA . ARG A 1 102 ? 5.913 -6.657 -2.626 1.00 92.25 102 ARG A CA 1
ATOM 790 C C . ARG A 1 102 ? 4.686 -7.166 -1.872 1.00 92.25 102 ARG A C 1
ATOM 792 O O . ARG A 1 102 ? 4.014 -8.067 -2.359 1.00 92.25 102 ARG A O 1
ATOM 799 N N . GLU A 1 103 ? 4.361 -6.572 -0.726 1.00 93.88 103 GLU A N 1
ATOM 800 C CA . GLU A 1 103 ? 3.195 -6.975 0.070 1.00 93.88 103 GLU A CA 1
ATOM 801 C C . GLU A 1 103 ? 1.888 -6.761 -0.706 1.00 93.88 103 GLU A C 1
ATOM 803 O O . GLU A 1 103 ? 0.996 -7.609 -0.684 1.00 93.88 103 GLU A O 1
ATOM 808 N N . THR A 1 104 ? 1.786 -5.672 -1.475 1.00 95.12 104 THR A N 1
ATOM 809 C CA . THR A 1 104 ? 0.642 -5.441 -2.365 1.00 95.12 104 THR A CA 1
ATOM 810 C C . THR A 1 104 ? 0.528 -6.540 -3.428 1.00 95.12 104 THR A C 1
ATOM 812 O O . THR A 1 104 ? -0.565 -7.068 -3.640 1.00 95.12 104 THR A O 1
ATOM 815 N N . LEU A 1 105 ? 1.640 -6.935 -4.061 1.00 93.19 105 LEU A N 1
ATOM 816 C CA . LEU A 1 105 ? 1.666 -8.038 -5.027 1.00 93.19 105 LEU A CA 1
ATOM 817 C C . LEU A 1 105 ? 1.246 -9.364 -4.389 1.00 93.19 105 LEU A C 1
ATOM 819 O O . LEU A 1 105 ? 0.433 -10.062 -4.983 1.00 93.19 105 LEU A O 1
ATOM 823 N N . THR A 1 106 ? 1.715 -9.697 -3.184 1.00 93.00 106 THR A N 1
ATOM 824 C CA . THR A 1 106 ? 1.304 -10.917 -2.461 1.00 93.00 106 THR A CA 1
ATOM 825 C C . THR A 1 106 ? -0.195 -10.926 -2.143 1.00 93.00 106 THR A C 1
ATOM 827 O O . THR A 1 106 ? -0.864 -11.956 -2.234 1.00 93.00 106 THR A O 1
ATOM 830 N N . LEU A 1 107 ? -0.782 -9.767 -1.828 1.00 95.06 107 LEU A N 1
ATOM 831 C CA . LEU A 1 107 ? -2.230 -9.653 -1.620 1.00 95.06 107 LEU A CA 1
ATOM 832 C C . LEU A 1 107 ? -3.029 -9.844 -2.919 1.00 95.06 107 LEU A C 1
ATOM 834 O O . LEU A 1 107 ? -4.173 -10.314 -2.879 1.00 95.06 107 LEU A O 1
ATOM 838 N N . PHE A 1 108 ? -2.438 -9.495 -4.062 1.00 93.19 108 PHE A N 1
ATOM 839 C CA . PHE A 1 108 ? -3.064 -9.653 -5.366 1.00 93.19 108 PHE A CA 1
ATOM 840 C C . PHE A 1 108 ? -2.721 -10.938 -6.092 1.00 93.19 108 PHE A C 1
ATOM 842 O O . PHE A 1 108 ? -3.511 -11.281 -6.947 1.00 93.19 108 PHE A O 1
ATOM 849 N N . SER A 1 109 ? -1.615 -11.630 -5.841 1.00 91.69 109 SER A N 1
ATOM 850 C CA . SER A 1 109 ? -1.117 -12.697 -6.717 1.00 91.69 109 SER A CA 1
ATOM 851 C C . SER A 1 109 ? -0.812 -13.976 -5.951 1.00 91.69 109 SER A C 1
ATOM 853 O O . SER A 1 109 ? -0.334 -13.939 -4.825 1.00 91.69 109 SER A O 1
ATOM 855 N N . THR A 1 110 ? -1.062 -15.122 -6.583 1.00 87.88 110 THR A N 1
ATOM 856 C CA . THR A 1 110 ? -0.742 -16.449 -6.028 1.00 87.88 110 THR A CA 1
ATOM 857 C C . THR A 1 110 ? 0.712 -16.872 -6.249 1.00 87.88 110 THR A C 1
ATOM 859 O O . THR A 1 110 ? 1.098 -17.951 -5.820 1.00 87.88 110 THR A O 1
ATOM 862 N N . ARG A 1 111 ? 1.517 -16.074 -6.966 1.00 80.94 111 ARG A N 1
ATOM 863 C CA . ARG A 1 111 ? 2.927 -16.391 -7.269 1.00 80.94 111 ARG A CA 1
ATOM 864 C C . ARG A 1 111 ? 3.901 -16.030 -6.145 1.00 80.94 111 ARG A C 1
ATOM 866 O O . ARG A 1 111 ? 5.050 -16.453 -6.198 1.00 80.94 111 ARG A O 1
ATOM 873 N N . TYR A 1 112 ? 3.461 -15.206 -5.198 1.00 75.94 112 TYR A N 1
ATOM 874 C CA . TYR A 1 112 ? 4.293 -14.620 -4.143 1.00 75.94 112 TYR A CA 1
ATOM 875 C C . TYR A 1 112 ? 3.880 -15.082 -2.733 1.00 75.94 112 TYR A C 1
ATOM 877 O O . TYR A 1 112 ? 4.211 -14.404 -1.760 1.00 75.94 112 TYR A O 1
ATOM 885 N N . ASP A 1 113 ? 3.135 -16.190 -2.646 1.00 61.69 113 ASP A N 1
ATOM 886 C CA . ASP A 1 113 ? 2.896 -16.966 -1.418 1.00 61.69 113 ASP A CA 1
ATOM 887 C C . ASP A 1 113 ? 3.955 -18.080 -1.305 1.00 61.69 113 ASP A C 1
ATOM 889 O O . ASP A 1 113 ? 4.431 -18.331 -0.175 1.00 61.69 113 ASP A O 1
#